Protein AF-A0A5K0Z0Y7-F1 (afdb_monomer)

Organism: NCBI:txid210225

Secondary structure (DSSP, 8-state):
--BTTBS-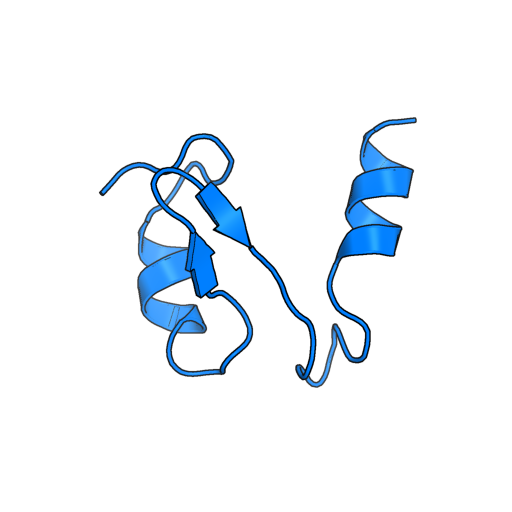HHHHHHHHTTTS-EEETTEEE----SSS-TT-SHHHHHHH--

Foldseek 3Di:
DAAPPDRDCVCCVVCVVVLQWDDDDRHIAGCADDPVGNRTCPVVVVVVVD

pLDDT: mean 72.54, std 5.91, range [59.09, 81.38]

Sequence (50 aa):
IWYHNVPHTLLAEVKGHQNWVKVSGEHLIFPGGGTQFKNGAQHYIDFIQE

Solvent-accessible surface area (backbone atoms only — not comparable to full-atom values): 3083 Å² total; per-residue (Å²): 119,86,31,87,81,44,100,53,52,63,59,51,65,72,34,34,82,63,56,42,35,43,80,55,87,62,35,73,42,48,81,21,69,31,96,89,30,60,83,22,49,60,74,57,51,59,62,72,75,107

Mean predicted aligned error: 7.41 Å

Structure (mmCIF, N/CA/C/O backbone):
data_AF-A0A5K0Z0Y7-F1
#
_entry.id   AF-A0A5K0Z0Y7-F1
#
loop_
_atom_site.group_PDB
_atom_site.id
_atom_site.type_symbol
_atom_site.label_atom_id
_atom_site.label_alt_id
_atom_site.label_comp_id
_atom_site.label_asym_id
_atom_site.label_entity_id
_atom_site.label_seq_id
_atom_site.pdbx_PDB_ins_code
_atom_site.Cartn_x
_atom_site.Cartn_y
_atom_site.Cartn_z
_atom_site.occupancy
_atom_site.B_iso_or_equiv
_atom_site.auth_seq_id
_atom_site.auth_comp_id
_atom_site.auth_asym_id
_atom_site.auth_atom_id
_atom_site.pdbx_PDB_model_num
ATOM 1 N N . ILE A 1 1 ? -2.802 2.298 -17.005 1.00 59.16 1 ILE A N 1
ATOM 2 C CA . ILE A 1 1 ? -3.628 1.211 -16.424 1.00 59.16 1 ILE A CA 1
ATOM 3 C C . ILE A 1 1 ? -4.411 1.805 -15.266 1.00 59.16 1 ILE A C 1
ATOM 5 O O . ILE A 1 1 ? -3.786 2.114 -14.264 1.00 59.16 1 ILE A O 1
ATOM 9 N N . TRP A 1 2 ? -5.708 2.072 -15.432 1.00 62.19 2 TRP A N 1
ATOM 10 C CA . TRP A 1 2 ? -6.559 2.552 -14.333 1.00 62.19 2 TRP A CA 1
ATOM 11 C C . TRP A 1 2 ? -6.765 1.429 -13.308 1.00 62.19 2 TRP A C 1
ATOM 13 O O . TRP A 1 2 ? -6.977 0.289 -13.708 1.00 62.19 2 TRP A O 1
ATOM 23 N N . TYR A 1 3 ? -6.685 1.751 -12.016 1.00 71.06 3 TYR A N 1
ATOM 24 C CA . TYR A 1 3 ? -6.946 0.812 -10.920 1.00 71.06 3 TYR A CA 1
ATOM 25 C C . TYR A 1 3 ? -8.192 1.274 -10.172 1.00 71.06 3 TYR A C 1
ATOM 27 O O . TYR A 1 3 ? -8.344 2.472 -9.932 1.00 71.06 3 TYR A O 1
ATOM 35 N N . HIS A 1 4 ? -9.066 0.348 -9.775 1.00 73.50 4 HIS A N 1
ATOM 36 C CA . HIS A 1 4 ? -10.363 0.689 -9.163 1.00 73.50 4 HIS A CA 1
ATOM 37 C C . HIS A 1 4 ? -10.243 1.503 -7.872 1.00 73.50 4 HIS A C 1
ATOM 39 O O . HIS A 1 4 ? -11.152 2.247 -7.521 1.00 73.50 4 HIS A O 1
ATOM 45 N N . ASN A 1 5 ? -9.115 1.384 -7.170 1.00 75.44 5 ASN A N 1
ATOM 46 C CA . ASN A 1 5 ? -8.882 2.034 -5.885 1.00 75.44 5 ASN A CA 1
ATOM 47 C C . ASN A 1 5 ? -7.905 3.219 -5.933 1.00 75.44 5 ASN A C 1
ATOM 49 O O . ASN A 1 5 ? -7.669 3.834 -4.894 1.00 75.44 5 ASN A O 1
ATOM 53 N N . VAL A 1 6 ? -7.324 3.554 -7.095 1.00 67.00 6 VAL A N 1
ATOM 54 C CA . VAL A 1 6 ? -6.436 4.720 -7.224 1.00 67.00 6 VAL A CA 1
ATOM 55 C C . VAL A 1 6 ? -6.766 5.511 -8.490 1.00 67.00 6 VAL A C 1
ATOM 57 O O . VAL A 1 6 ? -6.576 5.007 -9.597 1.00 67.00 6 VAL A O 1
ATOM 60 N N . PRO A 1 7 ? -7.166 6.786 -8.350 1.00 66.88 7 PRO A N 1
ATOM 61 C CA . PRO A 1 7 ? -7.620 7.604 -9.473 1.00 66.88 7 PRO A CA 1
ATOM 62 C C . PRO A 1 7 ? -6.485 8.062 -10.404 1.00 66.88 7 PRO A C 1
ATOM 64 O O . PRO A 1 7 ? -6.749 8.661 -11.442 1.00 66.88 7 PRO A O 1
ATOM 67 N N . HIS A 1 8 ? -5.216 7.814 -10.054 1.00 66.44 8 HIS A N 1
ATOM 68 C CA . HIS A 1 8 ? -4.075 8.225 -10.867 1.00 66.44 8 HIS A CA 1
ATOM 69 C C . HIS A 1 8 ? -2.951 7.181 -10.885 1.00 66.44 8 HIS A C 1
ATOM 71 O O . HIS A 1 8 ? -2.319 6.876 -9.872 1.00 66.44 8 HIS A O 1
ATOM 77 N N . THR A 1 9 ? -2.654 6.669 -12.077 1.00 68.75 9 THR A N 1
ATOM 78 C CA . THR A 1 9 ? -1.691 5.577 -12.309 1.00 68.75 9 THR A CA 1
ATOM 79 C C . THR A 1 9 ? -0.251 5.985 -12.006 1.00 68.75 9 THR A C 1
ATOM 81 O O . THR A 1 9 ? 0.586 5.138 -11.708 1.00 68.75 9 THR A O 1
ATOM 84 N N . LEU A 1 10 ? 0.022 7.292 -12.028 1.00 73.00 10 LEU A N 1
ATOM 85 C CA . LEU A 1 10 ? 1.327 7.881 -11.729 1.00 73.00 10 LEU A CA 1
ATOM 86 C C . LEU A 1 10 ? 1.798 7.553 -10.305 1.00 73.00 10 LEU A C 1
ATOM 88 O O . LEU A 1 10 ? 2.986 7.349 -10.078 1.00 73.00 10 LEU 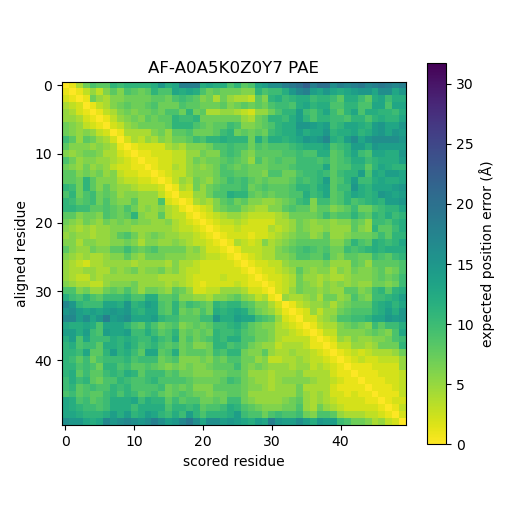A O 1
ATOM 92 N N . LEU A 1 11 ? 0.872 7.460 -9.340 1.00 69.69 11 LEU A N 1
ATOM 93 C CA . LEU A 1 11 ? 1.221 7.096 -7.966 1.00 69.69 11 LEU A CA 1
ATOM 94 C C . LEU A 1 11 ? 1.773 5.663 -7.912 1.00 69.69 11 LEU A C 1
ATOM 96 O O . LEU A 1 11 ? 2.756 5.406 -7.222 1.00 69.69 11 LEU A O 1
ATOM 100 N N . ALA A 1 12 ? 1.177 4.752 -8.686 1.00 70.56 12 ALA A N 1
ATOM 101 C CA . ALA A 1 12 ? 1.622 3.368 -8.799 1.00 70.56 12 ALA A CA 1
ATOM 102 C C . ALA A 1 12 ? 2.984 3.258 -9.498 1.00 70.56 12 ALA A C 1
ATOM 104 O O . ALA A 1 12 ? 3.837 2.493 -9.059 1.00 70.56 12 ALA A O 1
ATOM 105 N N . GLU A 1 13 ? 3.214 4.053 -10.542 1.00 72.69 13 GLU A N 1
ATOM 106 C CA . GLU 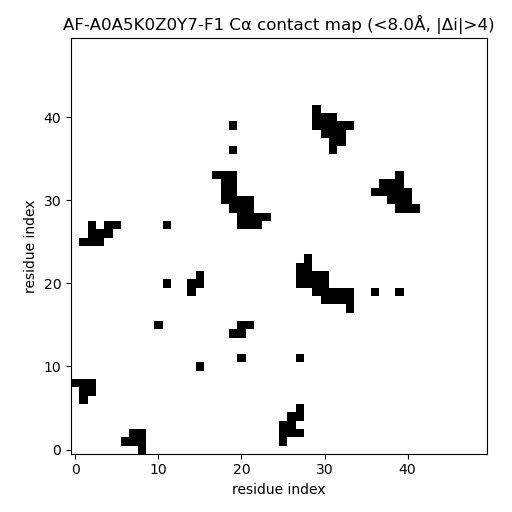A 1 13 ? 4.475 4.076 -11.291 1.00 72.69 13 GLU A CA 1
ATOM 107 C C . GLU A 1 13 ? 5.640 4.614 -10.445 1.00 72.69 13 GLU A C 1
ATOM 109 O O . GLU A 1 13 ? 6.700 3.995 -10.359 1.00 72.69 13 GLU A O 1
ATOM 114 N N . VAL A 1 14 ? 5.420 5.723 -9.733 1.00 70.81 14 VAL A N 1
ATOM 115 C CA . VAL A 1 14 ? 6.450 6.378 -8.910 1.00 70.81 14 VAL A CA 1
ATOM 116 C C . VAL A 1 14 ? 6.731 5.609 -7.610 1.00 70.81 14 VAL A C 1
ATOM 118 O O . VAL A 1 14 ? 7.859 5.626 -7.106 1.00 70.81 14 VAL A O 1
ATOM 121 N N . LYS A 1 15 ? 5.723 4.940 -7.030 1.00 70.69 15 LYS A N 1
ATOM 122 C CA . LYS A 1 15 ? 5.837 4.266 -5.721 1.00 70.69 15 LYS A CA 1
ATOM 123 C C . LYS A 1 15 ? 5.920 2.741 -5.786 1.00 70.69 15 LYS A C 1
ATOM 125 O O . LYS A 1 15 ? 6.285 2.132 -4.780 1.00 70.69 15 LYS A O 1
ATOM 130 N N . GLY A 1 16 ? 5.672 2.124 -6.940 1.00 66.94 16 GLY A N 1
ATOM 131 C CA . GLY A 1 16 ? 5.822 0.678 -7.133 1.00 66.94 16 GLY A CA 1
ATOM 132 C C . GLY A 1 16 ? 7.262 0.201 -6.927 1.00 66.94 16 GLY A C 1
ATOM 133 O O . GLY A 1 16 ? 7.496 -0.808 -6.267 1.00 66.94 16 GLY A O 1
ATOM 134 N N . HIS A 1 17 ? 8.246 0.993 -7.369 1.00 67.75 17 HIS A N 1
ATOM 135 C CA . HIS A 1 17 ? 9.672 0.682 -7.199 1.00 67.75 17 HIS A CA 1
AT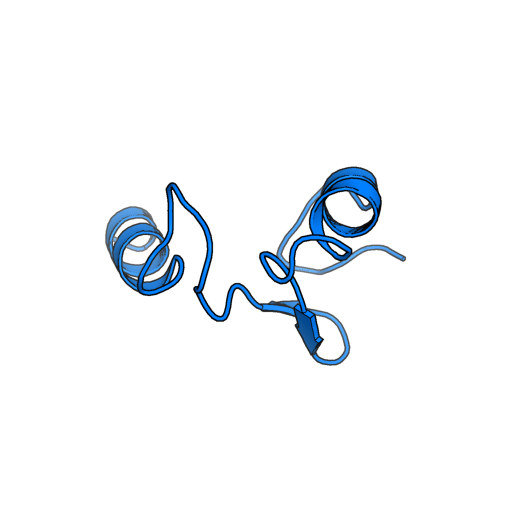OM 136 C C . HIS A 1 17 ? 10.154 0.702 -5.736 1.00 67.75 17 HIS A C 1
ATOM 138 O O . HIS A 1 17 ? 11.213 0.161 -5.434 1.00 67.75 17 HIS A O 1
ATOM 144 N N . GLN A 1 18 ? 9.393 1.312 -4.819 1.00 68.31 18 GLN A N 1
ATOM 145 C CA . GLN A 1 18 ? 9.764 1.456 -3.404 1.00 68.31 18 GLN A CA 1
ATOM 146 C C . GLN A 1 18 ? 9.161 0.354 -2.514 1.00 68.31 18 GLN A C 1
ATOM 148 O O . GLN A 1 18 ? 9.169 0.493 -1.295 1.00 68.31 18 GLN A O 1
ATOM 153 N N . ASN A 1 19 ? 8.609 -0.724 -3.094 1.00 69.25 19 ASN A N 1
ATOM 154 C CA . ASN A 1 19 ? 7.841 -1.770 -2.394 1.00 69.25 19 ASN A CA 1
ATOM 155 C C . ASN A 1 19 ? 6.605 -1.258 -1.624 1.00 69.25 19 ASN A C 1
ATOM 157 O O . ASN A 1 19 ? 5.989 -2.010 -0.874 1.00 69.25 19 ASN A O 1
ATOM 161 N N . TRP A 1 20 ? 6.208 0.004 -1.816 1.00 72.94 20 TRP A N 1
ATOM 162 C CA . TRP A 1 20 ? 5.053 0.597 -1.132 1.00 72.94 20 TRP A CA 1
ATOM 163 C C . TRP A 1 20 ? 3.727 0.164 -1.744 1.00 72.94 20 TRP A C 1
ATOM 165 O O . TRP A 1 20 ? 2.714 0.122 -1.050 1.00 72.94 20 TRP A O 1
ATOM 175 N N . VAL A 1 21 ? 3.739 -0.141 -3.040 1.00 74.94 21 VAL A N 1
ATOM 176 C CA . VAL A 1 21 ? 2.554 -0.496 -3.811 1.00 74.94 21 VAL A CA 1
ATOM 177 C C . VAL A 1 21 ? 2.867 -1.742 -4.623 1.00 74.94 21 VAL A C 1
ATOM 179 O O . VAL A 1 21 ? 3.872 -1.784 -5.330 1.00 74.94 21 VAL A O 1
ATOM 182 N N . LYS A 1 22 ? 2.005 -2.752 -4.538 1.00 77.12 22 LYS A N 1
ATOM 183 C CA . LYS A 1 22 ? 2.025 -3.909 -5.433 1.00 77.12 22 LYS A CA 1
ATOM 184 C C . LYS A 1 22 ? 0.733 -3.946 -6.231 1.00 77.12 22 LYS A C 1
ATOM 186 O O . LYS A 1 22 ? -0.324 -3.562 -5.741 1.00 77.12 22 LYS A O 1
ATOM 191 N N . VAL A 1 23 ? 0.826 -4.419 -7.463 1.00 77.44 23 VAL A N 1
ATOM 192 C CA . VAL A 1 23 ? -0.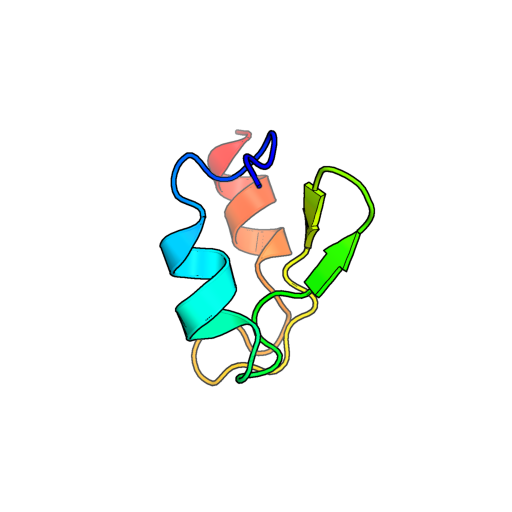344 -4.652 -8.308 1.00 77.44 23 VAL A CA 1
ATOM 193 C C . VAL A 1 23 ? -0.880 -6.048 -8.005 1.00 77.44 23 VAL A C 1
ATOM 195 O O . VAL A 1 23 ? -0.129 -7.019 -8.060 1.00 77.44 23 VAL A O 1
ATOM 198 N N . SER A 1 24 ? -2.167 -6.143 -7.679 1.00 80.88 24 SER A N 1
ATOM 199 C CA . SER A 1 24 ? -2.906 -7.394 -7.511 1.00 80.88 24 SER A CA 1
ATOM 200 C C . SER A 1 24 ? -4.103 -7.383 -8.461 1.00 80.88 24 SER A C 1
ATOM 202 O O . SER A 1 24 ? -5.187 -6.899 -8.126 1.00 80.88 24 SER A O 1
ATOM 204 N N . GLY A 1 25 ? -3.879 -7.853 -9.691 1.00 81.00 25 GLY A N 1
ATOM 205 C CA . GLY A 1 25 ? -4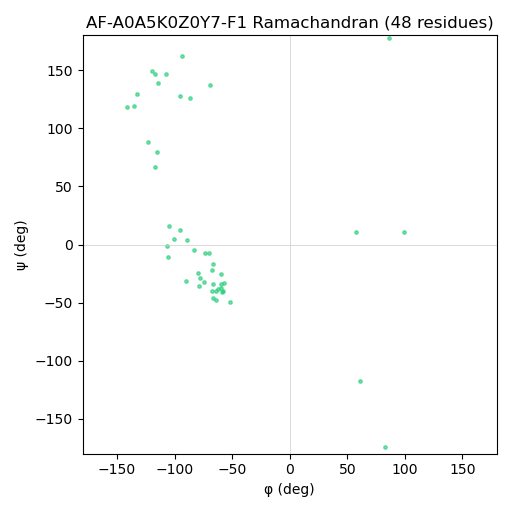.873 -7.792 -10.764 1.00 81.00 25 GLY A CA 1
ATOM 206 C C . GLY A 1 25 ? -5.262 -6.347 -11.092 1.00 81.00 25 GLY A C 1
ATOM 207 O O . GLY A 1 25 ? -4.416 -5.555 -11.498 1.00 81.00 25 GLY A O 1
ATOM 208 N N . GLU A 1 26 ? -6.536 -6.007 -10.885 1.00 81.38 26 GLU A N 1
ATOM 209 C CA . GLU A 1 26 ? -7.095 -4.666 -11.134 1.00 81.38 26 GLU A CA 1
ATOM 210 C C . GLU A 1 26 ? -7.008 -3.713 -9.926 1.00 81.38 26 GLU A C 1
ATOM 212 O O . GLU A 1 26 ? -7.493 -2.580 -9.982 1.00 81.38 26 GLU A O 1
ATOM 217 N N . HIS A 1 27 ? -6.382 -4.148 -8.830 1.00 77.00 27 HIS A N 1
ATOM 218 C CA . HIS A 1 27 ? -6.247 -3.368 -7.602 1.00 77.00 27 HIS A CA 1
ATOM 219 C C . HIS A 1 27 ? -4.786 -3.129 -7.239 1.00 77.00 27 HIS A C 1
ATOM 221 O O . HIS A 1 27 ? -3.910 -3.963 -7.475 1.00 77.00 27 HIS A O 1
ATOM 227 N N . LEU A 1 28 ? -4.531 -1.996 -6.591 1.00 80.25 28 LEU A N 1
ATOM 228 C CA . LEU A 1 28 ? -3.257 -1.726 -5.939 1.00 80.25 28 LEU A CA 1
ATOM 229 C C . LEU A 1 28 ? -3.346 -2.099 -4.463 1.00 80.25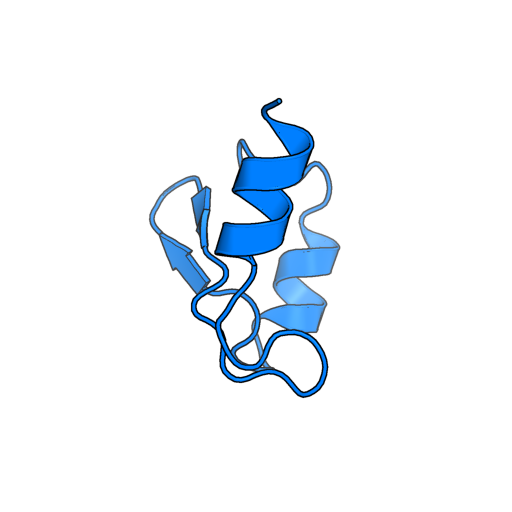 28 LEU A C 1
ATOM 231 O O . LEU A 1 28 ? -4.241 -1.650 -3.754 1.00 80.25 28 LEU A O 1
ATOM 235 N N . ILE A 1 29 ? -2.406 -2.909 -3.998 1.00 79.62 29 ILE A N 1
ATOM 236 C CA . ILE A 1 29 ? -2.280 -3.312 -2.600 1.00 79.62 29 ILE A CA 1
ATOM 237 C C . ILE A 1 29 ? -1.073 -2.621 -1.965 1.00 79.62 29 ILE A C 1
ATOM 239 O O . ILE A 1 29 ? -0.050 -2.390 -2.613 1.00 79.62 29 ILE A O 1
ATOM 243 N N . PHE A 1 30 ? -1.189 -2.315 -0.675 1.00 80.38 30 PHE A N 1
ATOM 244 C CA . PHE A 1 30 ? -0.178 -1.596 0.101 1.00 80.38 30 PHE A CA 1
ATOM 245 C C . PHE A 1 30 ? 0.370 -2.524 1.196 1.00 80.38 30 PHE A C 1
ATOM 247 O O . PHE A 1 30 ? -0.072 -2.445 2.344 1.00 80.38 30 PHE A O 1
ATOM 254 N N . PRO A 1 31 ? 1.299 -3.439 0.855 1.00 73.12 31 PRO A N 1
ATOM 255 C CA . PRO A 1 31 ? 1.706 -4.555 1.717 1.00 73.12 31 PRO A CA 1
ATOM 256 C C . PRO A 1 31 ? 2.515 -4.143 2.959 1.00 73.12 31 PRO A C 1
ATOM 258 O O . PRO A 1 31 ? 2.801 -4.989 3.800 1.00 73.12 31 PRO A O 1
ATOM 261 N N . GLY A 1 32 ? 2.900 -2.869 3.076 1.00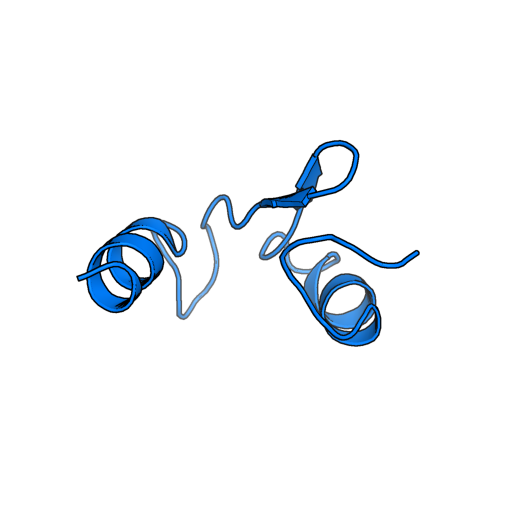 70.12 32 GLY A N 1
ATOM 262 C CA . GLY A 1 32 ? 3.788 -2.386 4.133 1.00 70.12 32 GLY A CA 1
ATOM 263 C C . GLY A 1 32 ? 5.268 -2.522 3.797 1.00 70.12 32 GLY A C 1
ATOM 264 O O . GLY A 1 32 ? 5.637 -2.985 2.720 1.00 70.12 32 GLY A O 1
ATOM 265 N N . GLY A 1 33 ? 6.123 -2.055 4.710 1.00 66.44 33 GLY A N 1
ATOM 266 C CA . GLY A 1 33 ? 7.577 -1.996 4.506 1.00 66.44 33 GLY A CA 1
ATOM 267 C C . GLY A 1 33 ? 8.115 -0.623 4.085 1.00 66.44 33 GLY A C 1
ATOM 268 O O . GLY A 1 33 ? 9.280 -0.509 3.711 1.00 66.44 33 GLY A O 1
ATOM 269 N N . GLY A 1 34 ? 7.295 0.431 4.158 1.00 64.56 34 GLY A N 1
ATOM 270 C CA . GLY A 1 34 ? 7.729 1.815 3.948 1.00 64.56 34 GLY A CA 1
ATOM 271 C C . GLY A 1 34 ? 8.101 2.539 5.243 1.00 64.56 34 GLY A C 1
ATOM 272 O O . GLY A 1 34 ? 7.678 2.148 6.327 1.00 64.56 34 GLY A O 1
ATOM 273 N N . THR A 1 35 ? 8.842 3.646 5.144 1.00 64.75 35 THR A N 1
ATOM 274 C CA . THR A 1 35 ? 9.207 4.490 6.300 1.00 64.75 35 THR A CA 1
ATOM 275 C C . THR A 1 35 ? 7.988 5.059 7.033 1.00 64.75 35 THR A C 1
ATOM 277 O O . THR A 1 35 ? 8.001 5.107 8.261 1.00 64.75 35 THR A O 1
ATOM 280 N N . GLN A 1 36 ? 6.931 5.438 6.299 1.00 66.19 36 GLN A N 1
ATOM 281 C CA . GLN A 1 36 ? 5.657 5.919 6.863 1.00 66.19 36 GLN A CA 1
ATOM 282 C C . GLN A 1 36 ? 4.636 4.803 7.122 1.00 66.19 36 GLN A C 1
ATOM 284 O O . GLN A 1 36 ? 3.879 4.887 8.081 1.00 66.19 36 GLN A O 1
ATOM 289 N N . PHE A 1 37 ? 4.644 3.739 6.318 1.00 67.19 37 PHE A N 1
ATOM 290 C CA . PHE A 1 37 ? 3.699 2.623 6.426 1.00 67.19 37 PHE A CA 1
ATOM 291 C C . PHE A 1 37 ? 4.445 1.332 6.760 1.00 67.19 37 PHE A C 1
ATOM 293 O O . PHE A 1 37 ? 4.535 0.412 5.942 1.00 67.19 37 PHE A O 1
ATOM 300 N N . LYS A 1 38 ? 5.015 1.275 7.970 1.00 68.88 38 LYS A N 1
ATOM 301 C CA . LYS A 1 38 ? 5.805 0.118 8.424 1.00 68.88 38 LYS A CA 1
ATOM 302 C C . LYS A 1 38 ? 4.987 -1.177 8.388 1.00 68.88 38 LYS A C 1
ATOM 304 O O . LYS A 1 38 ? 5.485 -2.183 7.900 1.00 68.88 38 LYS A O 1
ATOM 309 N N . ASN A 1 39 ? 3.713 -1.101 8.777 1.00 74.38 39 ASN A N 1
ATOM 310 C CA . ASN A 1 39 ? 2.777 -2.232 8.819 1.00 74.38 39 ASN A CA 1
ATOM 311 C C . ASN A 1 39 ? 1.755 -2.217 7.662 1.00 74.38 39 ASN A C 1
ATOM 313 O O . ASN A 1 39 ? 0.729 -2.883 7.736 1.00 74.38 39 ASN A O 1
ATOM 317 N N . GLY A 1 40 ? 2.002 -1.429 6.609 1.00 77.00 40 GLY A N 1
ATOM 318 C CA . GLY A 1 40 ? 1.032 -1.217 5.529 1.00 77.00 40 GLY A CA 1
ATOM 319 C C . GLY A 1 40 ? -0.006 -0.147 5.855 1.00 77.00 40 GLY A C 1
ATOM 320 O O . GLY A 1 40 ? 0.106 0.566 6.853 1.00 77.00 40 GLY A O 1
ATOM 321 N N . ALA A 1 41 ? -0.987 0.002 4.965 1.00 77.94 41 ALA A N 1
ATOM 322 C CA . ALA A 1 41 ? -2.020 1.037 5.056 1.00 77.94 41 ALA A CA 1
ATOM 323 C C . ALA A 1 41 ? -3.359 0.526 5.615 1.00 77.94 41 ALA A C 1
ATOM 325 O O . ALA A 1 41 ? -4.306 1.301 5.675 1.00 77.94 41 ALA A O 1
ATOM 326 N N . GLN A 1 42 ? -3.445 -0.743 6.041 1.00 78.44 42 GLN A N 1
ATOM 327 C CA . GLN A 1 42 ? -4.695 -1.364 6.503 1.00 78.44 42 GLN A CA 1
ATOM 328 C C . GLN A 1 42 ? -5.394 -0.521 7.577 1.00 78.44 42 GLN A C 1
ATOM 330 O O . GLN A 1 42 ? -6.541 -0.141 7.404 1.00 78.44 42 GLN A O 1
ATOM 335 N N . HIS A 1 43 ? -4.650 -0.103 8.604 1.00 77.00 43 HIS A N 1
ATOM 336 C CA . HIS A 1 43 ? -5.167 0.740 9.687 1.00 77.00 43 HIS A CA 1
ATOM 337 C C . HIS A 1 43 ? -5.776 2.070 9.211 1.00 77.00 43 HIS A C 1
ATOM 339 O O . HIS A 1 43 ? -6.700 2.581 9.832 1.00 77.00 43 HIS A O 1
ATOM 345 N N . TYR A 1 44 ? -5.240 2.650 8.134 1.00 74.31 44 TYR A N 1
ATOM 346 C CA . TYR A 1 44 ? -5.769 3.884 7.552 1.00 74.31 44 TYR A CA 1
ATOM 347 C C . TYR A 1 44 ? -7.006 3.622 6.696 1.00 74.31 44 TYR A C 1
ATOM 349 O O . TYR A 1 44 ? -7.908 4.449 6.672 1.00 74.31 44 TYR A O 1
ATOM 357 N N . ILE A 1 45 ? -7.043 2.490 5.991 1.00 77.44 45 ILE A N 1
ATOM 358 C CA . ILE A 1 45 ? -8.204 2.075 5.198 1.00 77.44 45 ILE A CA 1
ATOM 359 C C . ILE A 1 45 ? -9.388 1.823 6.131 1.00 77.44 45 ILE A C 1
ATOM 361 O O . ILE A 1 45 ? -10.456 2.375 5.889 1.00 77.44 45 ILE A O 1
ATOM 365 N N . ASP A 1 46 ? -9.165 1.081 7.218 1.00 81.25 46 ASP A N 1
ATOM 366 C CA . ASP A 1 46 ? -10.192 0.778 8.218 1.00 81.25 46 ASP A CA 1
ATOM 367 C C . ASP A 1 46 ? -10.757 2.070 8.837 1.00 81.25 46 ASP A C 1
ATOM 369 O O . ASP A 1 46 ? -11.964 2.206 8.975 1.00 81.25 46 ASP A O 1
ATOM 373 N N . PHE A 1 47 ? -9.898 3.057 9.126 1.00 80.44 47 PHE A N 1
ATOM 374 C CA . PHE A 1 47 ? -10.309 4.365 9.652 1.00 80.44 47 PHE A CA 1
ATOM 375 C C . PHE A 1 47 ? -11.127 5.212 8.661 1.00 80.44 47 PHE A C 1
ATOM 377 O O . PHE A 1 47 ? -11.978 5.984 9.076 1.00 80.44 47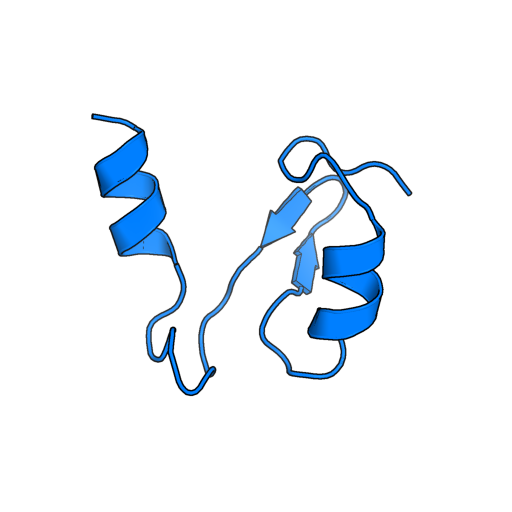 PHE A O 1
ATOM 384 N N . ILE A 1 48 ? -10.853 5.124 7.355 1.00 80.56 48 ILE A N 1
ATOM 385 C CA . ILE A 1 48 ? -11.578 5.897 6.326 1.00 80.56 48 ILE A CA 1
ATOM 386 C C . ILE A 1 48 ? -12.933 5.255 5.988 1.00 80.56 48 ILE A C 1
ATOM 388 O O . ILE A 1 48 ? -13.820 5.932 5.471 1.00 80.56 48 ILE A O 1
ATOM 392 N N . GLN A 1 49 ? -13.073 3.947 6.210 1.00 74.88 49 GLN A N 1
ATOM 393 C CA . GLN A 1 49 ? -14.304 3.199 5.946 1.00 74.88 49 GLN A CA 1
ATOM 394 C C . GLN A 1 49 ? -15.342 3.291 7.079 1.00 74.88 49 GLN A C 1
ATOM 396 O O . GLN A 1 49 ? -16.446 2.773 6.904 1.00 74.88 49 GLN A O 1
ATOM 401 N N . GLU A 1 50 ? -15.001 3.941 8.195 1.00 59.09 50 GLU A N 1
ATOM 402 C CA . GLU A 1 50 ? -15.905 4.300 9.299 1.00 59.09 50 GLU A CA 1
ATOM 403 C C . GLU A 1 50 ? -16.595 5.653 9.043 1.00 59.09 50 GLU A C 1
ATOM 405 O O . GLU A 1 50 ? -17.822 5.738 9.286 1.00 59.09 50 GLU A O 1
#

InterPro domains:
  IPR004159 Putative S-adenosyl-L-methionine-dependent methyltransferase [PF03141] (1-50)
  IPR004159 Putative S-adenosyl-L-methionine-dependent methyltransferase [PTHR10108] (1-50)

Radius of gyration: 10.85 Å; Cα contacts (8 Å, |Δi|>4): 60; chains: 1; bounding box: 26×16×26 Å